Protein AF-A0A177B3C3-F1 (afdb_monomer_lite)

Sequence (162 aa):
MFTNANHLMWYFRFYLYAVNGILLEVIYTSLWELYFHGNVKLIGITSIYAIFIYGLSGMANEKLHTIMKSSNIAIPIRGVVYTVWTIFWEFLCGNILEYFGACPWNYSSYTKYHINGLVALEYAPLWFTVCLLWEQLLLRHMMYVYYYNSNTKSTISTQKVY

InterPro domains:
  IPR010540 Putative ABC-transporter type IV CmpB/TMEM229 [PF06541] (13-147)

Secondary structure (DSSP, 8-state):
------B--HHHHHHHHHHHHHHHHHHHHHHHHHHHH--TT------TTHHHHHHHHHHHHHHHHHHHHHTT--HHHHHHHHHHHHHHHHHHHHHHHHHTT------TTT-SSEETTTEEGGGHHHHHHHHHHHIIIIIHHHTT-B---GGGTTTTSSSS--

Organism: NCBI:txid1819745

Foldseek 3Di:
DDPPFAADDLVVLLQVQLVVQVVVQLQVQLVVCCVPVVDPVSGGDDDPCSSVLRSVLSVVLLVLLVVCVVVVPDLLVNLLVSLVSNQVSQVVVQVVCVVVVRRPFFCPVPEPDDDNRRGHPVCSVVSSVVSSCCCVPPSVVSVVDGDDDPVVVVVVVVPPDD

Structure (mmCIF, N/CA/C/O backbone):
data_AF-A0A177B3C3-F1
#
_entry.id   AF-A0A177B3C3-F1
#
loop_
_atom_site.group_PDB
_atom_site.id
_atom_site.type_symbol
_atom_site.label_atom_id
_atom_site.label_alt_id
_atom_site.label_comp_id
_atom_site.label_asym_id
_atom_site.label_entity_id
_atom_site.label_seq_id
_atom_site.pdbx_PDB_ins_code
_atom_site.Cartn_x
_atom_site.Cartn_y
_atom_site.Cartn_z
_atom_site.occupancy
_atom_site.B_iso_or_equiv
_atom_site.auth_seq_id
_atom_site.auth_comp_id
_atom_site.auth_asym_id
_atom_site.auth_atom_id
_atom_site.pdbx_PDB_model_num
ATOM 1 N N . MET A 1 1 ? -19.396 10.404 29.422 1.00 35.75 1 MET A N 1
ATOM 2 C CA . MET A 1 1 ? -18.101 9.700 29.285 1.00 35.75 1 MET A CA 1
ATOM 3 C C . MET A 1 1 ? -17.571 10.042 27.891 1.00 35.75 1 MET A C 1
ATOM 5 O O . MET A 1 1 ? -18.241 9.726 26.925 1.00 35.75 1 MET A O 1
ATOM 9 N N . PHE A 1 2 ? -16.517 10.864 27.831 1.00 40.09 2 PHE A N 1
ATOM 10 C CA . PHE A 1 2 ? -15.852 11.523 26.682 1.00 40.09 2 PHE A CA 1
ATOM 11 C C . PHE A 1 2 ? -16.384 11.281 25.245 1.00 40.09 2 PHE A C 1
ATOM 13 O O . PHE A 1 2 ? -15.955 10.350 24.575 1.00 40.09 2 PHE A O 1
ATOM 20 N N . THR A 1 3 ? -17.226 12.187 24.729 1.00 44.44 3 THR A N 1
ATOM 21 C CA . THR A 1 3 ? -17.712 12.199 23.326 1.00 44.44 3 THR A CA 1
ATOM 22 C C . THR A 1 3 ? -17.106 13.300 22.442 1.00 44.44 3 THR A C 1
ATOM 24 O O . THR A 1 3 ? -17.547 13.472 21.315 1.00 44.44 3 THR A O 1
ATOM 27 N N . ASN A 1 4 ? -16.077 14.025 22.897 1.00 42.84 4 ASN A N 1
ATOM 28 C CA . ASN A 1 4 ? -15.463 15.129 22.134 1.00 42.84 4 ASN A CA 1
ATOM 29 C C . ASN A 1 4 ? -13.971 14.896 21.850 1.00 42.84 4 ASN A C 1
ATOM 31 O O . ASN A 1 4 ? -13.137 15.772 22.077 1.00 42.84 4 ASN A O 1
ATOM 35 N N . ALA A 1 5 ? -13.613 13.702 21.384 1.00 51.59 5 ALA A N 1
ATOM 36 C CA . ALA A 1 5 ? -12.283 13.466 20.841 1.00 51.59 5 ALA A CA 1
ATOM 37 C C . ALA A 1 5 ? -12.336 13.718 19.325 1.00 51.59 5 ALA A C 1
ATOM 39 O O . ALA A 1 5 ? -12.904 12.931 18.571 1.00 51.59 5 ALA A O 1
ATOM 40 N N . ASN A 1 6 ? -11.783 14.848 18.877 1.00 63.88 6 ASN A N 1
ATOM 41 C CA . ASN A 1 6 ? -11.715 15.174 17.454 1.00 63.88 6 ASN A CA 1
ATOM 42 C C . ASN A 1 6 ? -10.686 14.250 16.795 1.00 63.88 6 ASN A C 1
ATOM 44 O O . ASN A 1 6 ? -9.476 14.414 16.980 1.00 63.88 6 ASN A O 1
ATOM 48 N N . HIS A 1 7 ? -11.172 13.241 16.072 1.00 72.44 7 HIS A N 1
ATOM 49 C CA . HIS A 1 7 ? -10.333 12.367 15.258 1.00 72.44 7 HIS A CA 1
ATOM 50 C C . HIS A 1 7 ? -9.403 13.191 14.359 1.00 72.44 7 HIS A C 1
ATOM 52 O O . HIS A 1 7 ? -9.771 14.273 13.900 1.00 72.44 7 HIS A O 1
ATOM 58 N N . LEU A 1 8 ? -8.200 12.663 14.095 1.00 83.06 8 LEU A N 1
ATOM 59 C CA . LEU A 1 8 ? -7.233 13.285 13.183 1.00 83.06 8 LEU A CA 1
ATOM 60 C C . LEU A 1 8 ? -7.907 13.783 11.889 1.00 83.06 8 LEU A C 1
ATOM 62 O O . LEU A 1 8 ? -8.683 13.036 11.286 1.00 83.06 8 LEU A O 1
ATOM 66 N N . MET A 1 9 ? -7.599 15.015 11.463 1.00 88.88 9 MET A N 1
ATOM 67 C CA . MET A 1 9 ? -8.163 15.597 10.240 1.00 88.88 9 MET A CA 1
ATOM 68 C C . MET A 1 9 ? -7.935 14.691 9.022 1.00 88.88 9 MET A C 1
ATOM 70 O O . MET A 1 9 ? -6.887 14.061 8.873 1.00 88.88 9 MET A O 1
ATOM 74 N N . TRP A 1 10 ? -8.911 14.680 8.112 1.00 89.81 10 TRP A N 1
ATOM 75 C CA . TRP A 1 10 ? -8.926 13.798 6.942 1.00 89.81 10 TRP A CA 1
ATOM 76 C C . TRP A 1 10 ? -7.682 13.939 6.047 1.00 89.81 10 TRP A C 1
ATOM 78 O O . TRP A 1 10 ? -7.187 12.938 5.541 1.00 89.81 10 TRP A O 1
ATOM 88 N N . TYR A 1 11 ? -7.131 15.146 5.897 1.00 92.12 11 TYR A N 1
ATOM 89 C CA . TYR A 1 11 ? -5.946 15.386 5.066 1.00 92.12 11 TYR A CA 1
ATOM 90 C C . TYR A 1 11 ? -4.656 14.845 5.697 1.00 92.12 11 TYR A C 1
ATOM 92 O O . TYR A 1 11 ? -3.770 14.385 4.981 1.00 92.12 11 TYR A O 1
ATOM 100 N N . PHE A 1 12 ? -4.556 14.818 7.031 1.00 92.69 12 PHE A N 1
ATOM 101 C CA . PHE A 1 12 ? -3.443 14.1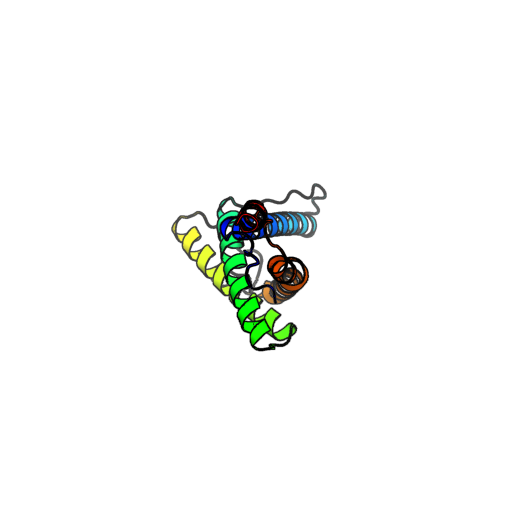51 7.711 1.00 92.69 12 PHE A CA 1
ATOM 102 C C . PHE A 1 12 ? -3.547 12.630 7.583 1.00 92.69 12 PHE A C 1
ATOM 104 O O . PHE A 1 12 ? -2.536 11.972 7.361 1.00 92.69 12 PHE A O 1
ATOM 111 N N . ARG A 1 13 ? -4.760 12.068 7.662 1.00 92.88 13 ARG A N 1
ATOM 112 C CA . ARG A 1 13 ? -4.990 10.636 7.398 1.00 92.88 13 ARG A CA 1
ATOM 113 C C . ARG A 1 13 ? -4.585 10.273 5.971 1.00 92.88 13 ARG A C 1
ATOM 115 O O . ARG A 1 13 ? -3.814 9.340 5.781 1.00 92.88 13 ARG A O 1
ATOM 122 N N . PHE A 1 14 ? -5.034 11.061 4.992 1.00 96.00 14 PHE A N 1
ATOM 123 C CA . PHE A 1 14 ? -4.631 10.920 3.592 1.00 96.00 14 PHE A CA 1
ATOM 124 C C . PHE A 1 14 ? -3.107 10.934 3.437 1.00 96.00 14 PHE A C 1
ATOM 126 O O . PHE A 1 14 ? -2.552 10.024 2.831 1.00 96.00 14 PHE A O 1
ATOM 133 N N . TYR A 1 15 ? -2.430 11.925 4.027 1.00 96.06 15 TYR A N 1
ATOM 134 C CA . TYR A 1 15 ? -0.971 12.033 3.985 1.00 96.06 15 TYR A CA 1
ATOM 135 C C . TYR A 1 15 ? -0.286 10.789 4.563 1.00 96.06 15 TYR A C 1
ATOM 137 O O . TYR A 1 15 ? 0.616 10.237 3.939 1.00 96.06 15 TYR A O 1
ATOM 145 N N . LEU A 1 16 ? -0.744 10.308 5.723 1.00 95.19 16 LEU A N 1
ATOM 146 C CA . LEU A 1 16 ? -0.185 9.115 6.357 1.00 95.19 16 LEU A CA 1
ATOM 147 C C . LEU A 1 16 ? -0.369 7.876 5.476 1.00 95.19 16 LEU A C 1
ATOM 149 O O . LEU A 1 16 ? 0.581 7.116 5.303 1.00 95.19 16 LEU A O 1
ATOM 153 N N . TYR A 1 17 ? -1.544 7.685 4.878 1.00 96.50 17 TYR A N 1
ATOM 154 C CA . TYR A 1 17 ? -1.769 6.572 3.956 1.00 96.50 17 TYR A CA 1
ATOM 155 C C . TYR A 1 17 ? -0.943 6.687 2.675 1.00 96.50 17 TYR A C 1
ATOM 157 O O . TYR A 1 17 ? -0.354 5.696 2.253 1.00 96.50 17 TYR A O 1
ATOM 165 N N . ALA A 1 18 ? -0.836 7.884 2.097 1.00 97.31 18 ALA A N 1
ATOM 166 C CA . ALA A 1 18 ? -0.029 8.125 0.907 1.00 97.31 18 ALA A CA 1
ATOM 167 C C . ALA A 1 18 ? 1.453 7.808 1.158 1.00 97.31 18 ALA A C 1
ATOM 169 O O . ALA A 1 18 ? 2.049 7.038 0.411 1.00 97.31 18 ALA A O 1
ATOM 170 N N . VAL A 1 19 ? 2.036 8.334 2.242 1.00 97.12 19 VAL A N 1
ATOM 171 C CA . VAL A 1 19 ? 3.451 8.105 2.583 1.00 97.12 19 VAL A CA 1
ATOM 172 C C . VAL A 1 19 ? 3.729 6.632 2.872 1.00 97.12 19 VAL A C 1
ATOM 174 O O . VAL A 1 19 ? 4.719 6.097 2.379 1.00 97.12 19 VAL A O 1
ATOM 177 N N . ASN A 1 20 ? 2.860 5.958 3.633 1.00 96.25 20 ASN A N 1
ATOM 178 C CA . ASN A 1 20 ? 3.043 4.534 3.923 1.00 96.25 20 ASN A CA 1
ATOM 179 C C . ASN A 1 20 ? 2.901 3.668 2.664 1.00 96.25 20 ASN A C 1
ATOM 181 O O . ASN A 1 20 ? 3.655 2.713 2.502 1.00 96.25 20 ASN A O 1
ATOM 185 N N . GLY A 1 21 ? 1.970 4.003 1.766 1.00 96.44 21 GLY A N 1
ATOM 186 C CA . GLY A 1 21 ? 1.819 3.297 0.496 1.00 96.44 21 GLY A CA 1
ATOM 187 C C . GLY A 1 21 ? 3.034 3.468 -0.414 1.00 96.44 21 GLY A C 1
ATOM 188 O O . GLY A 1 21 ? 3.568 2.481 -0.904 1.00 96.44 21 GLY A O 1
ATOM 189 N N . ILE A 1 22 ? 3.534 4.698 -0.553 1.00 97.19 22 ILE A N 1
ATOM 190 C CA . ILE A 1 22 ? 4.747 4.996 -1.331 1.00 97.19 22 ILE A CA 1
ATOM 191 C C . ILE A 1 22 ? 5.962 4.268 -0.761 1.00 97.19 22 ILE A C 1
ATOM 193 O O . ILE A 1 22 ? 6.729 3.672 -1.510 1.00 97.19 22 ILE A O 1
ATOM 197 N N . LEU A 1 23 ? 6.134 4.289 0.564 1.00 96.75 23 LEU A N 1
ATOM 198 C CA . LEU A 1 23 ? 7.216 3.559 1.218 1.00 96.75 23 LEU A CA 1
ATOM 199 C C . LEU A 1 23 ? 7.137 2.064 0.892 1.00 96.75 23 LEU A C 1
ATOM 201 O O . LEU A 1 23 ? 8.151 1.456 0.554 1.00 96.75 23 LEU A O 1
ATOM 205 N N . LEU A 1 24 ? 5.938 1.484 0.965 1.00 96.19 24 LEU A N 1
ATOM 206 C CA . LEU A 1 24 ? 5.729 0.080 0.643 1.00 96.19 24 LEU A CA 1
ATOM 207 C C . LEU A 1 24 ? 6.026 -0.224 -0.833 1.00 96.19 24 LEU A C 1
ATOM 209 O O . LEU A 1 24 ? 6.651 -1.241 -1.112 1.00 96.19 24 LEU A O 1
ATOM 213 N N . GLU A 1 25 ? 5.639 0.650 -1.763 1.00 96.00 25 GLU A N 1
ATOM 214 C CA . GLU A 1 25 ? 5.930 0.490 -3.194 1.00 96.00 25 GLU A CA 1
ATOM 215 C C . GLU A 1 25 ? 7.433 0.575 -3.490 1.00 96.00 25 GLU A C 1
ATOM 217 O O . GLU A 1 25 ? 7.968 -0.239 -4.239 1.00 96.00 25 GLU A O 1
ATOM 222 N N . VAL A 1 26 ? 8.146 1.513 -2.862 1.00 97.06 26 VAL A N 1
ATOM 223 C CA . VAL A 1 26 ? 9.607 1.643 -2.993 1.00 97.06 26 VAL A CA 1
ATOM 224 C C . VAL A 1 26 ? 10.314 0.402 -2.434 1.00 97.06 26 VAL A C 1
ATOM 226 O O . VAL A 1 26 ? 11.234 -0.128 -3.058 1.00 97.06 26 VAL A O 1
ATOM 229 N N . ILE A 1 27 ? 9.865 -0.121 -1.288 1.00 96.44 27 ILE A N 1
ATOM 230 C CA . ILE A 1 27 ? 10.376 -1.392 -0.751 1.00 96.44 27 ILE A CA 1
ATOM 231 C C . ILE A 1 27 ? 10.065 -2.538 -1.720 1.00 96.44 27 ILE A C 1
ATOM 233 O O . ILE A 1 27 ? 10.944 -3.333 -2.032 1.00 96.44 27 ILE A O 1
ATOM 237 N N . TYR A 1 28 ? 8.841 -2.617 -2.235 1.00 94.00 28 TYR A N 1
ATOM 238 C CA . TYR A 1 28 ? 8.442 -3.676 -3.154 1.00 94.00 28 TYR A CA 1
ATOM 239 C C . TYR A 1 28 ? 9.280 -3.668 -4.439 1.00 94.00 28 TYR A C 1
ATOM 241 O O . TYR A 1 28 ? 9.846 -4.693 -4.809 1.00 94.00 28 TYR A O 1
ATOM 249 N N . THR A 1 29 ? 9.416 -2.513 -5.088 1.00 94.50 29 THR A N 1
ATOM 250 C CA . THR A 1 29 ? 10.166 -2.378 -6.345 1.00 94.50 29 THR A CA 1
ATOM 251 C C . THR A 1 29 ? 11.663 -2.605 -6.153 1.00 94.50 29 THR A C 1
ATOM 253 O O . THR A 1 29 ? 12.281 -3.258 -6.990 1.00 94.50 29 THR A O 1
ATOM 256 N N . SER A 1 30 ? 12.241 -2.177 -5.024 1.00 96.12 30 SER A N 1
ATOM 257 C CA . SER A 1 30 ? 13.641 -2.491 -4.697 1.00 96.12 30 SER A CA 1
ATOM 258 C C . SER A 1 30 ? 13.879 -3.986 -4.452 1.00 96.12 30 SER A C 1
ATOM 260 O O . SER A 1 30 ? 14.885 -4.527 -4.911 1.00 96.12 30 SER A O 1
ATOM 262 N N . LEU A 1 31 ? 12.959 -4.676 -3.768 1.00 95.19 31 LEU A N 1
ATOM 263 C CA . LEU A 1 31 ? 13.039 -6.125 -3.551 1.00 95.19 31 LEU A CA 1
ATOM 264 C C . LEU A 1 31 ? 12.824 -6.911 -4.844 1.00 95.19 31 LEU A C 1
ATOM 266 O O . LEU A 1 31 ? 13.496 -7.915 -5.070 1.00 95.19 31 LEU A O 1
ATOM 270 N N . TRP A 1 32 ? 11.909 -6.451 -5.693 1.00 91.94 32 TRP A N 1
ATOM 271 C CA . TRP A 1 32 ? 11.674 -7.030 -7.009 1.00 91.94 32 TRP A CA 1
ATOM 272 C C . TRP A 1 32 ? 12.942 -6.936 -7.873 1.00 91.94 32 TRP A C 1
ATOM 274 O O . TRP A 1 32 ? 13.395 -7.940 -8.420 1.00 91.94 32 TRP A O 1
ATOM 284 N N . GLU A 1 33 ? 13.578 -5.764 -7.904 1.00 93.50 33 GLU A N 1
ATOM 285 C CA . GLU A 1 33 ? 14.830 -5.514 -8.626 1.00 93.50 33 GLU A CA 1
ATOM 286 C C . GLU A 1 33 ? 16.002 -6.348 -8.075 1.00 93.50 33 GLU A C 1
ATOM 288 O O . GLU A 1 33 ? 16.793 -6.91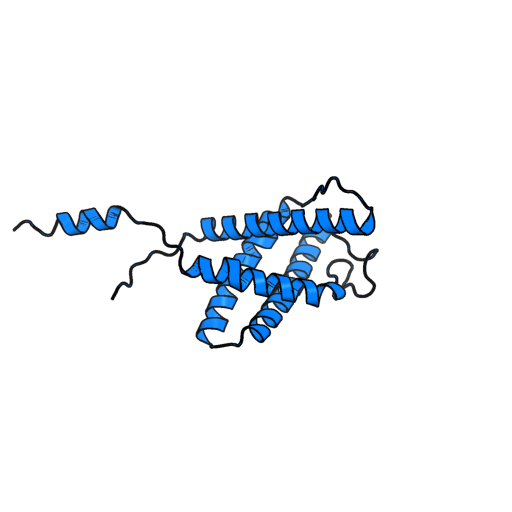3 -8.835 1.00 93.50 33 GLU A O 1
ATOM 293 N N . LEU A 1 34 ? 16.082 -6.512 -6.750 1.00 94.62 34 LEU A N 1
ATOM 294 C CA . LEU A 1 34 ? 17.031 -7.431 -6.124 1.00 94.62 34 LEU A CA 1
ATOM 295 C C . LEU A 1 34 ? 16.788 -8.882 -6.562 1.00 94.62 34 LEU A C 1
ATOM 297 O O . LEU A 1 34 ? 17.742 -9.586 -6.886 1.00 94.62 34 LEU A O 1
ATOM 301 N N . TYR A 1 35 ? 15.536 -9.341 -6.548 1.00 92.56 35 TYR A N 1
ATOM 302 C CA . TYR A 1 35 ? 15.194 -10.739 -6.810 1.00 92.56 35 TYR A CA 1
ATOM 303 C C . TYR A 1 35 ? 15.419 -11.131 -8.274 1.00 92.56 35 TYR A C 1
ATOM 305 O O . TYR A 1 35 ? 16.006 -12.179 -8.540 1.00 92.56 35 TYR A O 1
ATOM 313 N N . PHE A 1 36 ? 14.981 -10.296 -9.220 1.00 90.12 36 PHE A N 1
ATOM 314 C CA . PHE A 1 36 ? 15.049 -10.620 -10.648 1.00 90.12 36 PHE A CA 1
ATOM 315 C C . PHE A 1 36 ? 16.382 -10.244 -11.303 1.00 90.12 36 PHE A C 1
ATOM 317 O O . PHE A 1 36 ? 16.817 -10.945 -12.215 1.00 90.12 36 PHE A O 1
ATOM 324 N N . HIS A 1 37 ? 17.052 -9.185 -10.837 1.00 92.19 37 HIS A N 1
ATOM 325 C CA . HIS A 1 37 ? 18.286 -8.684 -11.457 1.00 92.19 37 HIS A CA 1
ATOM 326 C C . HIS A 1 37 ? 19.520 -8.773 -10.545 1.00 92.19 37 HIS A C 1
ATOM 328 O O . HIS A 1 37 ? 20.623 -8.431 -10.972 1.00 92.19 37 HIS A O 1
ATOM 334 N N . GLY A 1 38 ? 19.377 -9.238 -9.297 1.00 92.06 38 GLY A N 1
ATOM 335 C CA . GLY A 1 38 ? 20.496 -9.388 -8.356 1.00 92.06 38 GLY A CA 1
ATOM 336 C C . GLY A 1 38 ? 21.085 -8.058 -7.875 1.00 92.06 38 GLY A C 1
ATOM 337 O O . GLY A 1 38 ? 22.202 -8.014 -7.356 1.00 92.06 38 GLY A O 1
ATOM 338 N N . ASN A 1 39 ? 20.370 -6.951 -8.069 1.00 92.56 39 ASN A N 1
ATOM 339 C CA . ASN A 1 39 ? 20.886 -5.615 -7.815 1.00 92.56 39 ASN A CA 1
ATOM 340 C C . ASN A 1 39 ? 20.779 -5.241 -6.326 1.00 92.56 39 ASN A C 1
ATOM 342 O O . ASN A 1 39 ? 19.750 -4.786 -5.831 1.00 92.56 39 ASN A O 1
ATOM 346 N N . VAL A 1 40 ? 21.896 -5.379 -5.610 1.00 93.56 40 VAL A N 1
ATOM 347 C CA . VAL A 1 40 ? 21.998 -5.103 -4.164 1.00 93.56 40 VAL A CA 1
ATOM 348 C C . VAL A 1 40 ? 21.953 -3.619 -3.788 1.00 93.56 40 VAL A C 1
ATOM 350 O O . VAL A 1 40 ? 22.001 -3.291 -2.606 1.00 93.56 40 VAL A O 1
ATOM 353 N N . LYS A 1 41 ? 21.852 -2.701 -4.761 1.00 93.62 41 LYS A N 1
ATOM 354 C CA . LYS A 1 41 ? 21.711 -1.263 -4.476 1.00 93.62 41 LYS A CA 1
ATOM 355 C C . LYS A 1 41 ? 20.346 -0.910 -3.882 1.00 93.62 41 LYS A C 1
ATOM 357 O O . LYS A 1 41 ? 20.219 0.180 -3.336 1.00 93.62 41 LYS A O 1
ATOM 362 N N . LEU A 1 42 ? 19.355 -1.806 -3.996 1.00 92.25 42 LEU A N 1
ATOM 363 C CA . LEU A 1 42 ? 18.012 -1.649 -3.422 1.00 92.25 42 LEU A CA 1
ATOM 364 C C . LEU A 1 42 ? 17.340 -0.322 -3.813 1.00 92.25 42 LEU A C 1
ATOM 366 O O . LEU A 1 42 ? 16.719 0.352 -2.993 1.00 92.25 42 LEU A O 1
ATOM 370 N N . ILE A 1 43 ? 17.467 0.060 -5.084 1.00 94.75 43 ILE A N 1
ATOM 371 C CA . ILE A 1 43 ? 16.805 1.254 -5.612 1.00 94.75 43 ILE A CA 1
ATOM 372 C C . ILE A 1 43 ? 15.349 0.898 -5.907 1.00 94.75 43 ILE A C 1
ATOM 374 O O . ILE A 1 43 ? 15.079 0.069 -6.771 1.00 94.75 43 ILE A O 1
ATOM 378 N N . GLY A 1 44 ? 14.423 1.526 -5.185 1.00 93.81 44 GLY A N 1
ATOM 379 C CA . GLY A 1 44 ? 12.993 1.454 -5.468 1.00 93.81 44 GLY A CA 1
ATOM 380 C C . GLY A 1 44 ? 12.535 2.656 -6.285 1.00 93.81 44 GLY A C 1
ATOM 381 O O . GLY A 1 44 ? 13.030 3.770 -6.098 1.00 93.81 44 GLY A O 1
ATOM 382 N N . ILE A 1 45 ? 11.593 2.431 -7.195 1.00 93.94 45 ILE A N 1
ATOM 383 C CA . ILE A 1 45 ? 11.056 3.446 -8.105 1.00 93.94 45 ILE A CA 1
ATOM 384 C C . ILE A 1 45 ? 9.537 3.459 -7.941 1.00 93.94 45 ILE A C 1
ATOM 386 O O . ILE A 1 45 ? 8.913 2.419 -7.779 1.00 93.94 45 ILE A O 1
ATOM 390 N N . THR A 1 46 ? 8.945 4.647 -7.961 1.00 95.12 46 THR A N 1
ATOM 391 C CA . THR A 1 46 ? 7.497 4.859 -7.854 1.00 95.12 46 THR A CA 1
ATOM 392 C C . THR A 1 46 ? 7.108 6.078 -8.689 1.00 95.12 46 THR A C 1
ATOM 394 O O . THR A 1 46 ? 7.958 6.887 -9.077 1.00 95.12 46 THR A O 1
ATOM 397 N N . SER A 1 47 ? 5.816 6.216 -8.970 1.00 94.94 47 SER A N 1
ATOM 398 C CA . SER A 1 47 ? 5.236 7.361 -9.664 1.00 94.94 47 SER A CA 1
ATOM 399 C C . SER A 1 47 ? 4.645 8.375 -8.686 1.00 94.94 47 SER A C 1
ATOM 401 O O . SER A 1 47 ? 4.114 8.014 -7.642 1.00 94.94 47 SER A O 1
ATOM 403 N N . ILE A 1 48 ? 4.615 9.659 -9.055 1.00 95.56 48 ILE A N 1
ATOM 404 C CA . ILE A 1 48 ? 3.937 10.686 -8.245 1.00 95.56 48 ILE A CA 1
ATOM 405 C C . ILE A 1 48 ? 2.431 10.408 -8.085 1.00 95.56 48 ILE A C 1
ATOM 407 O O . ILE A 1 48 ? 1.832 10.781 -7.074 1.00 95.56 48 ILE A O 1
ATOM 411 N N . TYR A 1 49 ? 1.819 9.694 -9.039 1.00 96.25 49 TYR A N 1
ATOM 412 C CA . TYR A 1 49 ? 0.418 9.275 -8.951 1.00 96.25 49 TYR A CA 1
ATOM 413 C C . TYR A 1 49 ? 0.157 8.328 -7.768 1.00 96.25 49 TYR A C 1
ATOM 415 O O . TYR A 1 49 ? -0.968 8.295 -7.262 1.00 96.25 49 TYR A O 1
ATOM 423 N N . ALA A 1 50 ? 1.185 7.636 -7.261 1.00 96.25 50 ALA A N 1
ATOM 424 C CA . ALA A 1 50 ? 1.095 6.756 -6.097 1.00 96.25 50 ALA A CA 1
ATOM 425 C C . ALA A 1 50 ? 0.585 7.477 -4.839 1.00 96.25 50 ALA A C 1
ATOM 427 O O . ALA A 1 50 ? -0.149 6.884 -4.048 1.00 96.25 50 ALA A O 1
ATOM 428 N N . ILE A 1 51 ? 0.875 8.781 -4.691 1.00 96.94 51 ILE A N 1
ATOM 429 C CA . ILE A 1 51 ? 0.328 9.614 -3.605 1.00 96.94 51 ILE A CA 1
ATOM 430 C C . ILE A 1 51 ? -1.200 9.518 -3.582 1.00 96.94 51 ILE A C 1
ATOM 432 O O . ILE A 1 51 ? -1.803 9.279 -2.534 1.00 96.94 51 ILE A O 1
ATOM 436 N N . PHE A 1 52 ? -1.831 9.688 -4.743 1.00 96.94 52 PHE A N 1
ATOM 437 C CA . PHE A 1 52 ? -3.285 9.687 -4.858 1.00 96.94 52 PHE A CA 1
ATOM 438 C C . PHE A 1 52 ? -3.854 8.275 -4.783 1.00 96.94 52 PHE A C 1
ATOM 440 O O . PHE A 1 52 ? -4.842 8.064 -4.082 1.00 96.94 52 PHE A O 1
ATOM 447 N N . ILE A 1 53 ? -3.213 7.307 -5.443 1.00 97.12 53 ILE A N 1
ATOM 448 C CA . ILE A 1 53 ? -3.661 5.909 -5.450 1.00 97.12 53 ILE A CA 1
ATOM 449 C C . ILE A 1 53 ? -3.704 5.367 -4.018 1.00 97.12 53 ILE A C 1
ATOM 451 O O . ILE A 1 53 ? -4.755 4.901 -3.570 1.00 97.12 53 ILE A O 1
ATOM 455 N N . TYR A 1 54 ? -2.600 5.474 -3.276 1.00 97.31 54 TYR A N 1
ATOM 456 C CA . TYR A 1 54 ? -2.520 4.933 -1.922 1.00 97.31 54 TYR A CA 1
ATOM 457 C C . TYR A 1 54 ? -3.245 5.789 -0.892 1.00 97.31 54 TYR A C 1
ATOM 459 O O . TYR A 1 54 ? -3.910 5.241 -0.013 1.00 97.31 54 TYR A O 1
ATOM 467 N N . GLY A 1 55 ? -3.176 7.118 -1.007 1.00 97.31 55 GLY A N 1
ATOM 468 C CA . GLY A 1 55 ? -3.876 8.018 -0.095 1.00 97.31 55 GLY A CA 1
ATOM 469 C C . GLY A 1 55 ? -5.393 7.809 -0.128 1.00 97.31 55 GLY A C 1
ATOM 470 O O . GLY A 1 55 ? -6.018 7.637 0.922 1.00 97.31 55 GLY A O 1
ATOM 471 N N . LEU A 1 56 ? -5.990 7.748 -1.326 1.00 97.81 56 LEU A N 1
ATOM 472 C CA . LEU A 1 56 ? -7.431 7.520 -1.488 1.00 97.81 56 LEU A CA 1
ATOM 473 C C . LEU A 1 56 ? -7.832 6.088 -1.117 1.00 97.81 56 LEU A C 1
ATOM 475 O O . LEU A 1 56 ? -8.822 5.903 -0.404 1.00 97.81 56 LEU A O 1
ATOM 479 N N . SER A 1 57 ? -7.053 5.083 -1.533 1.00 97.50 57 SER A N 1
ATOM 480 C CA . SER A 1 57 ? -7.322 3.686 -1.169 1.00 97.50 57 SER A CA 1
ATOM 481 C C . SER A 1 57 ? -7.257 3.469 0.343 1.00 97.50 57 SER A C 1
ATOM 483 O O . SER A 1 57 ? -8.130 2.820 0.915 1.00 97.50 57 SER A O 1
ATOM 485 N N . GLY A 1 58 ? -6.283 4.078 1.027 1.00 96.56 58 GLY A N 1
ATOM 486 C CA . GLY A 1 58 ? -6.168 4.026 2.483 1.00 96.56 58 GLY A CA 1
ATOM 487 C C . GLY A 1 58 ? -7.389 4.613 3.194 1.00 96.56 58 GLY A C 1
ATOM 488 O O . GL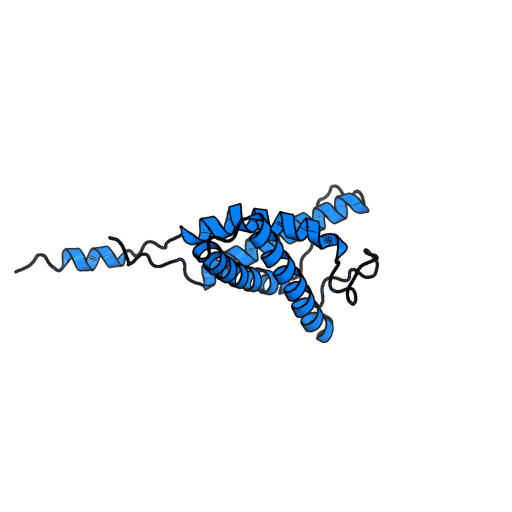Y A 1 58 ? -7.915 3.993 4.117 1.00 96.56 58 GLY A O 1
ATOM 489 N N . MET A 1 59 ? -7.910 5.750 2.718 1.00 96.12 59 MET A N 1
ATOM 490 C CA . MET A 1 59 ? -9.149 6.333 3.251 1.00 96.12 59 MET A CA 1
ATOM 491 C C . MET A 1 59 ? -10.376 5.441 3.011 1.00 96.12 59 MET A C 1
ATOM 493 O O . MET A 1 59 ? -11.250 5.349 3.877 1.00 96.12 59 MET A O 1
ATOM 497 N N . ALA A 1 60 ? -10.463 4.779 1.854 1.00 96.88 60 ALA A N 1
ATOM 498 C CA . ALA A 1 60 ? -11.529 3.818 1.576 1.00 96.88 60 ALA A CA 1
ATOM 499 C C . ALA A 1 60 ? -11.424 2.584 2.489 1.00 96.88 60 ALA A C 1
ATOM 501 O O . ALA A 1 60 ? -12.410 2.195 3.119 1.00 96.88 60 ALA A O 1
ATOM 502 N N . ASN A 1 61 ? -10.218 2.036 2.649 1.00 96.56 61 ASN A N 1
ATOM 503 C CA . ASN A 1 61 ? -9.930 0.926 3.554 1.00 96.56 61 ASN A CA 1
ATOM 504 C C . ASN A 1 61 ? -10.224 1.272 5.019 1.00 96.56 61 ASN A C 1
ATOM 506 O O . ASN A 1 61 ? -10.712 0.417 5.751 1.00 96.56 61 ASN A O 1
ATOM 510 N N . GLU A 1 62 ? -10.011 2.515 5.457 1.00 95.19 62 GLU A N 1
ATOM 511 C CA . GLU A 1 62 ? -10.399 2.972 6.799 1.00 95.19 62 GLU A CA 1
ATOM 512 C C . GLU A 1 62 ? -11.919 2.899 7.023 1.00 95.19 62 GLU A C 1
ATOM 514 O O . GLU A 1 62 ? -12.386 2.440 8.075 1.00 95.19 62 GLU A O 1
ATOM 519 N N . LYS A 1 63 ? -12.710 3.304 6.021 1.00 94.62 63 LYS A N 1
ATOM 520 C CA . LYS A 1 63 ? -14.175 3.182 6.072 1.00 94.62 63 LYS A CA 1
ATOM 521 C C . LYS A 1 63 ? -14.600 1.716 6.096 1.00 94.62 63 LYS A C 1
ATOM 523 O O . LYS A 1 63 ? -15.397 1.337 6.956 1.00 94.62 63 LYS A O 1
ATOM 528 N N . LEU A 1 64 ? -14.033 0.889 5.212 1.00 96.00 64 LEU A N 1
ATOM 529 C CA . LEU A 1 64 ? -14.276 -0.558 5.184 1.00 96.00 64 LEU A CA 1
ATOM 530 C C . LEU A 1 64 ? -13.922 -1.207 6.527 1.00 96.00 64 LEU A C 1
ATOM 532 O O . LEU A 1 64 ? -14.717 -1.975 7.064 1.00 96.00 64 LEU A O 1
ATOM 536 N N . HIS A 1 65 ? -12.782 -0.842 7.117 1.00 95.56 65 HIS A N 1
ATOM 537 C CA . HIS A 1 65 ? -12.353 -1.329 8.424 1.00 95.56 65 HIS A CA 1
ATOM 538 C C . HIS A 1 65 ? -13.371 -1.002 9.510 1.00 95.56 65 HIS A C 1
ATOM 540 O O . HIS A 1 65 ? -13.748 -1.881 10.282 1.00 95.56 65 HIS A O 1
ATOM 546 N N . THR A 1 66 ? -13.858 0.239 9.550 1.00 94.12 66 THR A N 1
ATOM 547 C CA . THR A 1 66 ? -14.839 0.675 10.552 1.00 94.12 66 THR A CA 1
ATOM 548 C C . THR A 1 66 ? -16.153 -0.104 10.427 1.00 94.12 66 THR A C 1
ATOM 550 O O . THR A 1 66 ? -16.659 -0.593 11.436 1.00 94.12 66 THR A O 1
ATOM 553 N N . ILE A 1 67 ? -16.660 -0.290 9.200 1.00 95.44 67 ILE A N 1
ATOM 554 C CA . ILE A 1 67 ? -17.896 -1.046 8.911 1.00 95.44 67 ILE A CA 1
ATOM 555 C C . ILE A 1 67 ? -17.742 -2.532 9.269 1.00 95.44 67 ILE A C 1
ATOM 557 O O . ILE A 1 67 ? -18.605 -3.131 9.912 1.00 95.44 67 ILE A O 1
ATOM 561 N N . MET A 1 68 ? -16.632 -3.151 8.867 1.00 96.44 68 MET A N 1
ATOM 562 C CA . MET A 1 68 ? -16.394 -4.571 9.128 1.00 96.44 68 MET A CA 1
ATOM 563 C C . MET A 1 68 ? -16.125 -4.845 10.609 1.00 96.44 68 MET A C 1
ATOM 565 O O . MET A 1 68 ? -16.529 -5.886 11.128 1.00 96.44 68 MET A O 1
ATOM 569 N N . LYS A 1 69 ? -15.470 -3.910 11.308 1.00 93.69 69 LYS A N 1
ATOM 570 C CA . LYS A 1 69 ? -15.216 -4.005 12.747 1.00 93.69 69 LYS A CA 1
ATOM 571 C C . LYS A 1 69 ? -16.500 -3.849 13.558 1.00 93.69 69 LYS A C 1
ATOM 573 O O . LYS A 1 69 ? -16.694 -4.629 14.484 1.00 93.69 69 LYS A O 1
ATOM 578 N N . SER A 1 70 ? -17.388 -2.913 13.205 1.00 94.12 70 SER A N 1
ATOM 579 C CA . SER A 1 70 ? -18.693 -2.778 13.876 1.00 94.12 70 SER A CA 1
ATOM 580 C C . SER A 1 70 ? -19.602 -3.990 13.647 1.00 94.12 70 SER A C 1
ATOM 582 O O . SER A 1 70 ? -20.400 -4.330 14.515 1.00 94.12 70 SER A O 1
ATOM 584 N N . SER A 1 71 ? -19.425 -4.684 12.520 1.00 95.75 71 SER A N 1
ATOM 585 C CA . SER A 1 71 ? -20.160 -5.906 12.166 1.00 95.75 71 SER A CA 1
ATOM 586 C C . SER A 1 71 ? -19.498 -7.201 12.671 1.00 95.75 71 SER A C 1
ATOM 588 O O . SER A 1 71 ? -19.926 -8.288 12.294 1.00 95.75 71 SER A O 1
ATOM 590 N N . ASN A 1 72 ? -18.447 -7.115 13.501 1.00 95.00 72 ASN A N 1
ATOM 591 C CA . ASN A 1 72 ? -17.696 -8.259 14.047 1.00 95.00 72 ASN A CA 1
ATOM 592 C C . ASN A 1 72 ? -17.176 -9.259 12.991 1.00 95.00 72 ASN A C 1
ATOM 594 O O . ASN A 1 72 ? -17.025 -10.450 13.267 1.00 95.00 72 ASN A O 1
ATOM 598 N N . ILE A 1 73 ? -16.861 -8.787 11.781 1.00 96.56 73 ILE A N 1
ATOM 599 C CA . ILE A 1 73 ? -16.327 -9.636 10.709 1.00 96.56 73 ILE A CA 1
ATOM 600 C C . ILE A 1 73 ? -14.932 -10.143 11.092 1.00 96.56 73 ILE A C 1
ATOM 602 O O . ILE A 1 73 ? -14.073 -9.360 11.506 1.00 96.56 73 ILE A O 1
ATOM 606 N N . ALA A 1 74 ? -14.687 -11.446 10.928 1.00 96.25 74 ALA A N 1
ATOM 607 C CA . ALA A 1 74 ? -13.415 -12.085 11.268 1.00 96.25 74 ALA A CA 1
ATOM 608 C C . ALA A 1 74 ? -12.233 -11.526 10.451 1.00 96.25 74 ALA A C 1
ATOM 610 O O . ALA A 1 74 ? -12.375 -11.243 9.262 1.00 96.25 74 ALA A O 1
ATOM 611 N N . ILE A 1 75 ? -11.046 -11.427 11.070 1.00 94.75 75 ILE A N 1
ATOM 612 C CA . ILE A 1 75 ? -9.823 -10.861 10.455 1.00 94.75 75 ILE A CA 1
ATOM 613 C C . ILE A 1 75 ? -9.525 -11.439 9.057 1.00 94.75 75 ILE A C 1
ATOM 615 O O . ILE A 1 75 ? -9.302 -10.640 8.147 1.00 94.75 75 ILE A O 1
ATOM 619 N N . PRO A 1 76 ? -9.558 -12.771 8.826 1.00 95.94 76 PRO A N 1
ATOM 620 C CA . PRO A 1 76 ? -9.247 -13.316 7.503 1.00 95.94 76 PRO A CA 1
ATOM 621 C C . PRO A 1 76 ? -10.232 -12.856 6.424 1.00 95.94 76 PRO A C 1
ATOM 623 O O . PRO A 1 76 ? -9.823 -12.542 5.312 1.00 95.94 76 PRO A O 1
ATOM 626 N N . ILE A 1 77 ? -11.520 -12.740 6.764 1.00 97.00 77 ILE A N 1
ATOM 627 C CA . ILE A 1 77 ? -12.556 -12.269 5.834 1.00 97.00 77 ILE A CA 1
ATOM 628 C C . ILE A 1 77 ? -12.313 -10.800 5.482 1.00 97.00 77 ILE A C 1
ATOM 630 O O . ILE A 1 77 ? -12.410 -10.427 4.316 1.00 97.00 77 ILE A O 1
ATOM 634 N N . ARG A 1 78 ? -11.924 -9.974 6.463 1.00 97.00 78 ARG A N 1
ATOM 635 C CA . ARG A 1 78 ? -11.535 -8.579 6.206 1.00 97.00 78 ARG A CA 1
ATOM 636 C C . ARG A 1 78 ? -10.359 -8.499 5.237 1.00 97.00 78 ARG A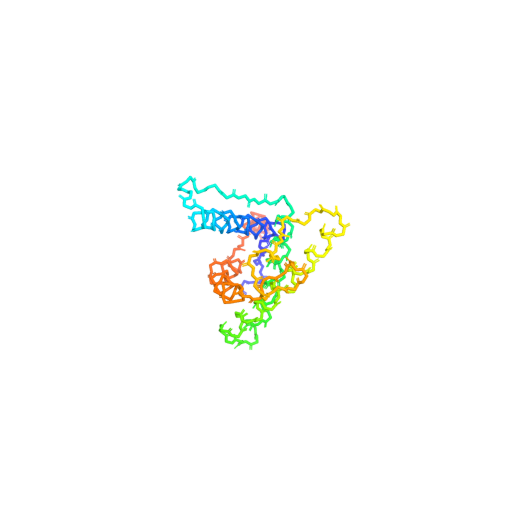 C 1
ATOM 638 O O . ARG A 1 78 ? -10.410 -7.706 4.306 1.00 97.00 78 ARG A O 1
ATOM 645 N N . GLY A 1 79 ? -9.361 -9.371 5.410 1.00 96.94 79 GLY A N 1
ATOM 646 C CA . GLY A 1 79 ? -8.244 -9.529 4.476 1.00 96.94 79 GLY A CA 1
ATOM 647 C C . GLY A 1 79 ? -8.712 -9.750 3.039 1.00 96.94 79 GLY A C 1
ATOM 648 O O . GLY A 1 79 ? -8.297 -9.010 2.156 1.00 96.94 79 GLY A O 1
ATOM 649 N N . VAL A 1 80 ? -9.643 -10.688 2.818 1.00 97.62 80 VAL A N 1
ATOM 650 C CA . VAL A 1 80 ? -10.209 -10.960 1.483 1.00 97.62 80 VAL A CA 1
ATOM 651 C C . VAL A 1 80 ? -10.908 -9.725 0.914 1.00 97.62 80 VAL A C 1
ATOM 653 O O . VAL A 1 80 ? -10.679 -9.372 -0.240 1.00 97.62 80 VAL A O 1
ATOM 656 N N . VAL A 1 81 ? -11.726 -9.037 1.718 1.00 97.88 81 VAL A N 1
ATOM 657 C CA . VAL A 1 81 ? -12.433 -7.820 1.285 1.00 97.88 81 VAL A CA 1
ATOM 658 C C . VAL A 1 81 ? -11.447 -6.730 0.864 1.00 97.88 81 VAL A C 1
ATOM 660 O O . VAL A 1 81 ? -11.621 -6.135 -0.199 1.00 97.88 81 VAL A O 1
ATOM 663 N N . TYR A 1 82 ? -10.390 -6.494 1.646 1.00 97.69 82 TYR A N 1
ATOM 664 C CA . TYR A 1 82 ? -9.358 -5.529 1.268 1.00 97.69 82 TYR A CA 1
ATOM 665 C C . TYR A 1 82 ? -8.602 -5.954 0.010 1.00 97.69 82 TYR A C 1
ATOM 667 O O . TYR A 1 82 ? -8.311 -5.103 -0.819 1.00 97.69 82 TYR A O 1
ATOM 675 N N . THR A 1 83 ? -8.304 -7.243 -0.178 1.00 97.31 83 THR A N 1
ATOM 676 C CA . THR A 1 83 ? -7.649 -7.731 -1.403 1.00 97.31 83 THR A CA 1
ATOM 677 C C . THR A 1 83 ? -8.504 -7.478 -2.636 1.00 97.31 83 THR A C 1
ATOM 679 O O . THR A 1 83 ? -7.996 -6.974 -3.634 1.00 97.31 83 THR A O 1
ATOM 682 N N . VAL A 1 84 ? -9.804 -7.778 -2.562 1.00 97.25 84 VAL A N 1
ATOM 683 C CA . VAL A 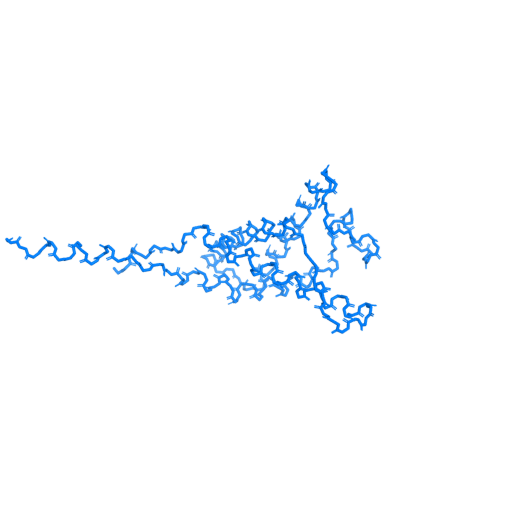1 84 ? -10.747 -7.507 -3.656 1.00 97.25 84 VAL A CA 1
ATOM 684 C C . VAL A 1 84 ? -10.815 -6.009 -3.944 1.00 97.25 84 VAL A C 1
ATOM 686 O O . VAL A 1 84 ? -10.752 -5.611 -5.107 1.00 97.25 84 VAL A O 1
ATOM 689 N N . TRP A 1 85 ? -10.884 -5.177 -2.900 1.00 97.56 85 TRP A N 1
ATOM 690 C CA . TRP A 1 85 ? -10.836 -3.723 -3.047 1.00 97.56 85 TRP A CA 1
ATOM 691 C C . TRP A 1 85 ? -9.543 -3.256 -3.723 1.00 97.56 85 TRP A C 1
ATOM 693 O O . TRP A 1 85 ? -9.606 -2.473 -4.665 1.00 97.56 85 TRP A O 1
ATOM 703 N N . THR A 1 86 ? -8.384 -3.753 -3.289 1.00 96.12 86 THR A N 1
ATOM 704 C CA . THR A 1 86 ? -7.081 -3.384 -3.852 1.00 96.12 86 THR A CA 1
ATOM 705 C C . THR A 1 86 ? -6.979 -3.761 -5.325 1.00 96.12 86 THR A C 1
ATOM 707 O O . THR A 1 86 ? -6.595 -2.915 -6.122 1.00 96.12 86 THR A O 1
ATOM 710 N N . ILE A 1 87 ? -7.399 -4.971 -5.704 1.00 95.31 87 ILE A N 1
ATOM 711 C CA . ILE A 1 87 ? -7.421 -5.419 -7.106 1.00 95.31 87 ILE A CA 1
ATOM 712 C C . ILE A 1 87 ? -8.333 -4.524 -7.956 1.00 95.31 87 ILE A C 1
ATOM 714 O O . ILE A 1 87 ? -7.951 -4.091 -9.043 1.00 95.31 87 ILE A O 1
ATOM 718 N N . PHE A 1 88 ? -9.536 -4.222 -7.462 1.00 96.62 88 PHE A N 1
ATOM 719 C CA . PHE A 1 88 ? -10.464 -3.325 -8.150 1.00 96.62 88 PHE A CA 1
ATOM 720 C C . PHE A 1 88 ? -9.877 -1.917 -8.312 1.00 96.62 88 PHE A C 1
ATOM 722 O O . PHE A 1 88 ? -9.964 -1.326 -9.388 1.00 96.62 88 PHE A O 1
ATOM 729 N N . TRP A 1 89 ? -9.272 -1.384 -7.251 1.00 97.31 89 TRP A N 1
ATOM 730 C CA . TRP A 1 89 ? -8.700 -0.044 -7.235 1.00 97.31 89 TRP A CA 1
ATOM 731 C C . TRP A 1 89 ? -7.473 0.072 -8.143 1.00 97.31 89 TRP A C 1
ATOM 733 O O . TRP A 1 89 ? -7.358 1.038 -8.894 1.00 97.31 89 TRP A O 1
ATOM 743 N N . GLU A 1 90 ? -6.596 -0.932 -8.126 1.00 95.25 90 GLU A N 1
ATOM 744 C CA . GLU A 1 90 ? -5.446 -1.054 -9.023 1.00 95.25 90 GLU A CA 1
ATOM 745 C C . GLU A 1 90 ? -5.900 -1.077 -10.484 1.00 95.25 90 GLU A C 1
ATOM 747 O O . GLU A 1 90 ? -5.420 -0.278 -11.286 1.00 95.25 90 GLU A O 1
ATOM 752 N N . PHE A 1 91 ? -6.904 -1.897 -10.817 1.00 95.56 91 PHE A N 1
ATOM 753 C CA . PHE A 1 91 ? -7.480 -1.915 -12.159 1.00 95.56 91 PHE A CA 1
ATOM 754 C C . PHE A 1 91 ? -8.043 -0.546 -12.554 1.00 95.56 91 PHE A C 1
ATOM 756 O O . PHE A 1 91 ? -7.737 -0.040 -13.632 1.00 95.56 91 PHE A O 1
ATOM 763 N N . LEU A 1 92 ? -8.850 0.075 -11.691 1.00 96.44 92 LEU A N 1
ATOM 764 C CA . LEU A 1 92 ? -9.489 1.359 -11.979 1.00 96.44 92 LEU A CA 1
ATOM 765 C C . LEU A 1 92 ? -8.454 2.467 -12.217 1.00 96.44 92 LEU A C 1
ATOM 767 O O . LEU A 1 92 ? -8.522 3.164 -13.229 1.00 96.44 92 LEU A O 1
ATOM 771 N N . CYS A 1 93 ? -7.484 2.614 -11.313 1.00 96.31 93 CYS A N 1
ATOM 772 C CA . CYS A 1 93 ? -6.409 3.593 -11.459 1.00 96.31 93 CYS A CA 1
ATOM 773 C C . CYS A 1 93 ? -5.530 3.290 -12.674 1.00 96.31 93 CYS A C 1
ATOM 775 O O . CYS A 1 93 ? -5.169 4.217 -13.395 1.00 96.31 93 CYS A O 1
ATOM 777 N N . GLY A 1 94 ? -5.242 2.012 -12.929 1.00 95.25 94 GLY A N 1
ATOM 778 C CA . GLY A 1 94 ? -4.507 1.559 -14.104 1.00 95.25 94 GLY A CA 1
ATOM 779 C C . GLY A 1 94 ? -5.176 2.013 -15.396 1.00 95.25 94 GLY A C 1
ATOM 780 O O . GLY A 1 94 ? -4.536 2.690 -16.189 1.00 95.25 94 GLY A O 1
ATOM 781 N N . ASN A 1 95 ? -6.480 1.757 -15.551 1.00 95.19 95 ASN A N 1
ATOM 782 C CA . ASN A 1 95 ? -7.240 2.159 -16.741 1.00 95.19 95 ASN A CA 1
ATOM 783 C C . ASN A 1 95 ? -7.274 3.683 -16.918 1.00 95.19 95 ASN A C 1
ATOM 785 O O . ASN A 1 95 ? -7.089 4.184 -18.025 1.00 95.19 95 ASN A O 1
ATOM 789 N N . ILE A 1 96 ? -7.508 4.434 -15.832 1.00 96.00 96 ILE A N 1
ATOM 790 C CA . ILE A 1 96 ? -7.529 5.903 -15.886 1.00 96.00 96 ILE A CA 1
ATOM 791 C C . ILE A 1 96 ? -6.164 6.433 -16.329 1.00 96.00 96 ILE A C 1
ATOM 793 O O . ILE A 1 96 ? -6.096 7.304 -17.189 1.00 96.00 96 ILE A O 1
ATOM 797 N N . LEU A 1 97 ? -5.073 5.920 -15.758 1.00 95.38 97 LEU A N 1
ATOM 798 C CA . LEU A 1 97 ? -3.728 6.372 -16.100 1.00 95.38 97 LEU A CA 1
ATOM 799 C C . LEU A 1 97 ? -3.304 5.916 -17.497 1.00 95.38 97 LEU A C 1
ATOM 801 O O . LEU A 1 97 ? -2.659 6.683 -18.206 1.00 95.38 97 LEU A O 1
ATOM 805 N N . GLU A 1 98 ? -3.681 4.709 -17.916 1.00 94.44 98 GLU A N 1
ATOM 806 C CA . GLU A 1 98 ? -3.406 4.184 -19.255 1.00 94.44 98 GLU A CA 1
ATOM 807 C C . GLU A 1 98 ? -4.080 5.036 -20.333 1.00 94.44 98 GLU A C 1
ATOM 809 O O . GLU A 1 98 ? -3.443 5.357 -21.334 1.00 94.44 98 GLU A O 1
ATOM 814 N N . TYR A 1 99 ? -5.305 5.514 -20.086 1.00 93.81 99 TYR A N 1
ATOM 815 C CA . TYR A 1 99 ? -5.991 6.449 -20.982 1.00 93.81 99 TYR A CA 1
ATOM 816 C C . TYR A 1 99 ? -5.183 7.735 -21.246 1.00 93.81 99 TYR A C 1
ATOM 818 O O . TYR A 1 99 ? -5.221 8.277 -22.349 1.00 93.81 99 TYR A O 1
ATOM 826 N N . PHE A 1 100 ? -4.410 8.205 -20.261 1.00 94.69 100 PHE A N 1
ATOM 827 C CA . PHE A 1 100 ? -3.508 9.356 -20.405 1.00 94.69 100 PHE A CA 1
ATOM 828 C C . PHE A 1 100 ? -2.068 8.973 -20.793 1.00 94.69 100 PHE A C 1
ATOM 830 O O . PHE A 1 100 ? -1.199 9.844 -20.823 1.00 94.69 100 PHE A O 1
ATOM 837 N N . GLY A 1 101 ? -1.781 7.693 -21.055 1.00 93.06 101 GLY A N 1
ATOM 838 C CA . GLY A 1 101 ? -0.423 7.198 -21.315 1.00 93.06 101 GLY A CA 1
ATOM 839 C C . GLY A 1 101 ? 0.521 7.308 -20.110 1.00 93.06 101 GLY A C 1
ATOM 840 O O . GLY A 1 101 ? 1.736 7.359 -20.277 1.00 93.06 101 GLY A O 1
ATOM 841 N N . ALA A 1 102 ? -0.030 7.383 -18.899 1.00 92.94 102 ALA A N 1
ATOM 842 C CA . ALA A 1 102 ? 0.685 7.659 -17.655 1.00 92.94 102 ALA A CA 1
ATOM 843 C C . ALA A 1 102 ? 0.725 6.460 -16.690 1.00 92.94 102 ALA A C 1
ATOM 845 O O . ALA A 1 102 ? 1.170 6.617 -15.550 1.00 92.94 102 ALA A O 1
ATOM 846 N N . CYS A 1 103 ? 0.229 5.285 -17.104 1.00 92.44 103 CYS A N 1
ATOM 847 C CA . CYS A 1 103 ? 0.220 4.089 -16.263 1.00 92.44 103 CYS A CA 1
ATOM 848 C C . CYS A 1 103 ? 1.664 3.630 -15.988 1.00 92.44 103 CYS A C 1
ATOM 850 O O . CYS A 1 103 ? 2.384 3.311 -16.935 1.00 92.44 103 CYS A O 1
ATOM 852 N N . PRO A 1 104 ? 2.117 3.618 -14.720 1.00 86.81 104 PRO A N 1
ATOM 853 C CA . PRO A 1 104 ? 3.516 3.356 -14.405 1.00 86.81 104 PRO A CA 1
ATOM 854 C C . PRO A 1 104 ? 3.846 1.862 -14.300 1.00 86.81 104 PRO A C 1
ATOM 856 O O . PRO A 1 104 ? 5.014 1.520 -14.125 1.00 86.81 104 PRO A O 1
ATOM 859 N N . TRP A 1 105 ? 2.852 0.976 -14.410 1.00 89.88 105 TRP A N 1
ATOM 860 C CA . TRP A 1 105 ? 3.043 -0.471 -14.362 1.00 89.88 105 TRP A CA 1
ATOM 861 C C . TRP A 1 105 ? 2.438 -1.164 -15.584 1.00 89.88 105 TRP A C 1
ATOM 863 O O . TRP A 1 105 ? 1.463 -0.706 -16.173 1.00 89.88 105 TRP A O 1
ATOM 873 N N . ASN A 1 106 ? 3.030 -2.300 -15.953 1.00 91.00 106 ASN A N 1
ATOM 874 C CA . ASN A 1 106 ? 2.474 -3.225 -16.932 1.00 91.00 106 ASN A CA 1
ATOM 875 C C . ASN A 1 106 ? 2.972 -4.645 -16.629 1.00 91.00 106 ASN A C 1
ATOM 877 O O . ASN A 1 106 ? 4.162 -4.936 -16.733 1.00 91.00 106 ASN A O 1
ATOM 881 N N . TYR A 1 107 ? 2.051 -5.531 -16.264 1.00 88.00 107 TYR A N 1
ATOM 882 C CA . TYR A 1 107 ? 2.309 -6.905 -15.842 1.00 88.00 107 TYR A CA 1
ATOM 883 C C . TYR A 1 107 ? 2.316 -7.931 -16.983 1.00 88.00 107 TYR A C 1
ATOM 885 O O . TYR A 1 107 ? 2.563 -9.111 -16.722 1.00 88.00 107 TYR A O 1
ATOM 893 N N . SER A 1 108 ? 2.082 -7.507 -18.233 1.00 88.62 108 SER A N 1
ATOM 894 C CA . SER A 1 108 ? 1.934 -8.411 -19.390 1.00 88.62 108 SER A CA 1
ATOM 895 C C . SER A 1 108 ? 3.162 -9.291 -19.628 1.00 88.62 108 SER A C 1
ATOM 897 O O . SER A 1 108 ? 3.041 -10.446 -20.020 1.00 88.62 108 SER A O 1
ATOM 899 N N . SER A 1 109 ? 4.353 -8.758 -19.354 1.00 84.25 109 SER A N 1
ATOM 900 C CA . SER A 1 109 ? 5.620 -9.474 -19.541 1.00 84.25 109 SER A CA 1
ATOM 901 C C . SER A 1 109 ? 6.053 -10.289 -18.318 1.00 84.25 109 SER A C 1
ATOM 903 O O . SER A 1 109 ? 7.027 -11.033 -18.401 1.00 84.25 109 SER A O 1
ATOM 905 N N . TYR A 1 110 ? 5.366 -10.140 -17.180 1.00 80.94 110 TYR A N 1
ATOM 906 C CA . TYR A 1 110 ? 5.830 -10.645 -15.882 1.00 80.94 110 TYR A CA 1
ATOM 907 C C . TYR A 1 110 ? 4.952 -11.745 -15.291 1.00 80.94 110 TYR A C 1
ATOM 909 O O . TYR A 1 110 ? 5.439 -12.546 -14.498 1.00 80.94 110 TYR A O 1
ATOM 917 N N . THR A 1 111 ? 3.670 -11.795 -15.653 1.00 83.69 111 THR A N 1
ATOM 918 C CA . THR A 1 111 ? 2.715 -12.768 -15.102 1.00 83.69 111 THR A CA 1
ATOM 919 C C . THR A 1 111 ? 1.890 -13.392 -16.211 1.00 83.69 111 THR A C 1
ATOM 921 O O . THR A 1 111 ? 1.678 -12.773 -17.250 1.00 83.69 111 THR A O 1
ATOM 924 N N . LYS A 1 112 ? 1.428 -14.631 -16.016 1.00 82.19 112 LYS A N 1
ATOM 925 C CA . LYS A 1 112 ? 0.556 -15.297 -16.996 1.00 82.19 112 LYS A CA 1
ATOM 926 C C . LYS A 1 112 ? -0.905 -14.943 -16.756 1.00 82.19 112 LYS A C 1
ATOM 928 O O . LYS A 1 112 ? -1.678 -14.861 -17.706 1.00 82.19 112 LYS A O 1
ATOM 933 N N . TYR A 1 113 ? -1.278 -14.721 -15.496 1.00 86.94 113 TYR A N 1
ATOM 934 C CA . TYR A 1 113 ? -2.635 -14.341 -15.116 1.00 86.94 113 TYR A CA 1
ATOM 935 C C . TYR A 1 113 ? -2.726 -12.838 -14.843 1.00 86.94 113 TYR A C 1
ATOM 937 O O . TYR A 1 113 ? -2.765 -12.402 -13.690 1.00 86.94 113 TYR A O 1
ATOM 945 N N . HIS A 1 114 ? -2.787 -12.052 -15.919 1.00 91.38 114 HIS A N 1
ATOM 946 C CA . HIS A 1 114 ? -3.025 -10.614 -15.850 1.00 91.38 114 HIS A CA 1
ATOM 947 C C . HIS A 1 114 ? -4.359 -10.207 -16.485 1.00 91.38 114 HIS A C 1
ATOM 949 O O . HIS A 1 114 ? -4.819 -10.814 -17.452 1.00 91.38 114 HIS A O 1
ATOM 955 N N . ILE A 1 115 ? -4.948 -9.113 -16.004 1.00 88.50 115 ILE A N 1
ATOM 956 C CA . ILE A 1 115 ? -6.102 -8.463 -16.643 1.00 88.50 115 ILE A CA 1
ATOM 957 C C . ILE A 1 115 ? -5.591 -7.214 -17.362 1.00 88.50 115 ILE A C 1
ATOM 959 O O . ILE A 1 115 ? -5.157 -6.271 -16.706 1.00 88.50 115 ILE A O 1
ATOM 963 N N . ASN A 1 116 ? -5.596 -7.231 -18.701 1.00 87.19 116 ASN A N 1
ATOM 964 C CA . ASN A 1 116 ? -5.103 -6.149 -19.577 1.00 87.19 116 ASN A CA 1
ATOM 965 C C . ASN A 1 116 ? -3.676 -5.648 -19.262 1.00 87.19 116 ASN A C 1
ATOM 967 O O . ASN A 1 116 ? -3.336 -4.518 -19.573 1.00 87.19 116 ASN A O 1
ATOM 971 N N . GLY A 1 117 ? -2.847 -6.451 -18.590 1.00 86.19 117 GLY A N 1
ATOM 972 C CA . GLY A 1 117 ? -1.540 -6.011 -18.095 1.00 86.19 117 GLY A CA 1
ATOM 973 C C . GLY A 1 117 ? -1.608 -5.060 -16.893 1.00 86.19 117 GLY A C 1
ATOM 974 O O . GLY A 1 117 ? -0.569 -4.715 -16.346 1.00 86.19 117 GLY A O 1
ATOM 975 N N . LEU A 1 118 ? -2.796 -4.668 -16.433 1.00 89.50 118 LEU A N 1
ATOM 976 C CA . LEU A 1 118 ? -2.982 -3.683 -15.363 1.00 89.50 118 LEU A CA 1
ATOM 977 C C . LEU A 1 118 ? -3.082 -4.300 -13.970 1.00 89.50 118 LEU A C 1
ATOM 979 O O . LEU A 1 118 ? -2.774 -3.634 -12.991 1.00 89.50 118 LEU A O 1
ATOM 983 N N . VAL A 1 119 ? -3.520 -5.553 -13.872 1.00 89.12 119 VAL A N 1
ATOM 984 C CA . VAL A 1 119 ? -3.613 -6.283 -12.602 1.00 89.12 119 VAL A CA 1
ATOM 985 C C . VAL A 1 119 ? -2.975 -7.644 -12.767 1.00 89.12 119 VAL A C 1
ATOM 987 O O . VAL A 1 119 ? -3.332 -8.366 -13.698 1.00 89.12 119 VAL A O 1
ATOM 990 N N . ALA A 1 120 ? -2.104 -8.017 -11.833 1.00 90.25 120 ALA A N 1
ATOM 991 C CA . ALA A 1 120 ? -1.538 -9.355 -11.733 1.00 90.25 120 ALA A CA 1
ATOM 992 C C . ALA A 1 120 ? -2.306 -10.180 -10.687 1.00 90.25 120 ALA A C 1
ATOM 994 O O . ALA A 1 120 ? -2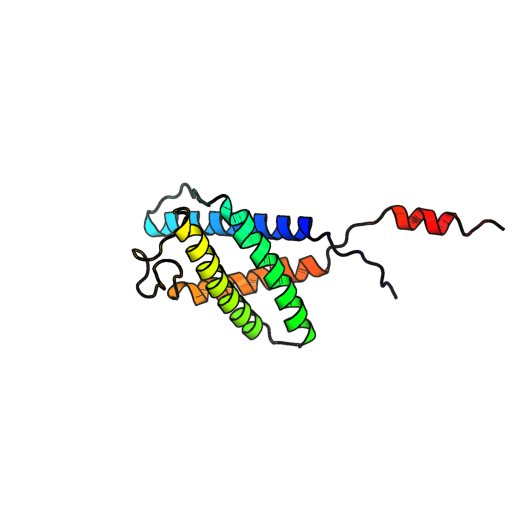.128 -10.007 -9.481 1.00 90.25 120 ALA A O 1
ATOM 995 N N . LEU A 1 121 ? -3.160 -11.109 -11.125 1.00 88.38 121 LEU A N 1
ATOM 996 C CA . LEU A 1 121 ? -3.978 -11.918 -10.208 1.00 88.38 121 LEU A CA 1
ATOM 997 C C . LEU A 1 121 ? -3.131 -12.859 -9.343 1.00 88.38 121 LEU A C 1
ATOM 999 O O . LEU A 1 121 ? -3.512 -13.183 -8.219 1.00 88.38 121 LEU A O 1
ATOM 1003 N N . GLU A 1 122 ? -1.949 -13.241 -9.830 1.00 90.88 122 GLU A N 1
ATOM 1004 C CA . GLU A 1 122 ? -0.957 -14.020 -9.078 1.00 90.88 122 GLU A CA 1
ATOM 1005 C C . GLU A 1 122 ? -0.481 -13.293 -7.810 1.00 90.88 122 GLU A C 1
ATOM 1007 O O . GLU A 1 122 ? -0.026 -13.938 -6.868 1.00 90.88 122 GLU A O 1
ATOM 1012 N N . TYR A 1 123 ? -0.625 -11.963 -7.745 1.00 90.50 123 TYR A N 1
ATOM 1013 C CA . TYR A 1 123 ? -0.258 -11.167 -6.573 1.00 90.50 123 TYR A CA 1
ATOM 1014 C C . TYR A 1 123 ? -1.373 -11.095 -5.527 1.00 90.50 123 TYR A C 1
ATOM 1016 O O . TYR A 1 123 ? -1.161 -10.521 -4.461 1.00 90.50 123 TYR A O 1
ATOM 1024 N N . ALA A 1 124 ? -2.538 -11.714 -5.748 1.00 93.06 124 ALA A N 1
ATOM 1025 C CA . ALA A 1 124 ? -3.614 -11.731 -4.755 1.00 93.06 124 ALA A CA 1
ATOM 1026 C C . ALA A 1 124 ? -3.169 -12.234 -3.357 1.00 93.06 124 ALA A C 1
ATOM 1028 O O . ALA A 1 124 ? -3.532 -11.589 -2.371 1.00 93.06 124 ALA A O 1
ATOM 1029 N N . PRO A 1 125 ? -2.342 -13.295 -3.209 1.00 94.62 125 PRO A N 1
ATOM 1030 C CA . PRO A 1 125 ? -1.828 -13.713 -1.897 1.00 94.62 125 PRO A CA 1
ATOM 1031 C C . PRO A 1 125 ? -0.891 -12.681 -1.249 1.00 94.62 125 PRO A C 1
ATOM 1033 O O . PRO A 1 125 ? -0.912 -12.495 -0.026 1.00 94.62 125 PRO A O 1
ATOM 1036 N N . LEU A 1 126 ? -0.088 -11.986 -2.062 1.00 94.12 126 LEU A N 1
ATOM 1037 C CA . LEU A 1 126 ? 0.770 -10.894 -1.602 1.00 94.12 126 LEU A CA 1
ATOM 1038 C C . LEU A 1 126 ? -0.093 -9.735 -1.091 1.00 94.12 126 LEU A C 1
ATOM 1040 O O . LEU A 1 126 ? 0.084 -9.293 0.044 1.00 94.12 126 LEU A O 1
ATOM 1044 N N . TRP A 1 127 ? -1.082 -9.314 -1.882 1.00 95.19 127 TRP A N 1
ATOM 1045 C CA . TRP A 1 127 ? -2.034 -8.273 -1.508 1.00 95.19 127 TRP A CA 1
ATOM 1046 C C . TRP A 1 127 ? -2.812 -8.626 -0.243 1.00 95.19 127 TRP A C 1
ATOM 1048 O O . TRP A 1 127 ? -2.946 -7.785 0.638 1.00 95.19 127 TRP A O 1
ATOM 1058 N N . PHE A 1 128 ? -3.272 -9.868 -0.096 1.00 96.88 128 PHE A N 1
ATOM 1059 C CA . PHE A 1 128 ? -3.917 -10.344 1.130 1.00 96.88 128 PHE A CA 1
ATOM 1060 C C . PHE A 1 128 ? -3.030 -10.167 2.361 1.00 96.88 128 PHE A C 1
ATOM 1062 O O . PHE A 1 128 ? -3.461 -9.598 3.367 1.00 96.88 128 PHE A O 1
ATOM 1069 N N . THR A 1 129 ? -1.771 -10.591 2.264 1.00 96.38 129 THR A N 1
ATOM 1070 C CA . THR A 1 129 ? -0.807 -10.476 3.364 1.00 96.38 129 THR A CA 1
ATOM 1071 C C . THR A 1 129 ? -0.539 -9.012 3.712 1.00 96.38 129 THR A C 1
ATOM 1073 O O . THR A 1 129 ? -0.625 -8.622 4.878 1.00 96.38 129 THR A O 1
ATOM 1076 N N . VAL A 1 130 ? -0.287 -8.180 2.700 1.00 95.50 130 VAL A N 1
ATOM 1077 C CA . VAL A 1 130 ? -0.068 -6.737 2.855 1.00 95.50 130 VAL A CA 1
ATOM 1078 C C . VAL A 1 130 ? -1.280 -6.056 3.485 1.00 95.50 130 VAL A C 1
ATOM 1080 O O . VAL A 1 130 ? -1.118 -5.289 4.428 1.00 95.50 130 VAL A O 1
ATOM 1083 N N . CYS A 1 131 ? -2.495 -6.352 3.024 1.00 96.25 131 CYS A N 1
ATOM 1084 C CA . CYS A 1 131 ? -3.718 -5.759 3.560 1.00 96.25 131 CYS A CA 1
ATOM 1085 C C . CYS A 1 131 ? -3.957 -6.139 5.029 1.00 96.25 131 CYS A C 1
ATOM 1087 O O . CYS A 1 131 ? -4.395 -5.299 5.817 1.00 96.25 131 CYS A O 1
ATOM 1089 N N . LEU A 1 132 ? -3.646 -7.376 5.429 1.00 96.31 132 LEU A N 1
ATOM 1090 C CA . LEU A 1 132 ? -3.728 -7.778 6.835 1.00 96.31 132 LEU A CA 1
ATOM 1091 C C . LEU A 1 132 ? -2.716 -7.027 7.704 1.00 96.31 132 LEU A C 1
ATOM 1093 O O . LEU A 1 132 ? -3.083 -6.538 8.776 1.00 96.31 132 LEU A O 1
ATOM 1097 N N . LEU A 1 133 ? -1.471 -6.896 7.238 1.00 95.62 133 LEU A N 1
ATOM 1098 C CA . LEU A 1 133 ? -0.449 -6.101 7.922 1.00 95.62 133 LEU A CA 1
ATOM 1099 C C . LEU A 1 133 ? -0.863 -4.629 8.004 1.00 95.62 133 LEU A C 1
ATOM 1101 O O . LEU A 1 133 ? -0.769 -4.028 9.071 1.00 95.62 133 LEU A O 1
ATOM 1105 N N . TRP A 1 134 ? -1.399 -4.073 6.919 1.00 94.94 134 TRP A N 1
ATOM 1106 C CA . TRP A 1 134 ? -1.917 -2.709 6.867 1.00 94.94 134 TRP A CA 1
ATOM 1107 C C . TRP A 1 134 ? -3.030 -2.481 7.893 1.00 94.94 134 TRP A C 1
ATOM 1109 O O . TRP A 1 134 ? -3.027 -1.474 8.603 1.00 94.94 134 TRP A O 1
ATOM 1119 N N . GLU A 1 135 ? -3.960 -3.430 8.039 1.00 94.12 135 GLU A N 1
ATOM 1120 C CA . GLU A 1 135 ? -4.986 -3.342 9.075 1.00 94.12 135 GLU A CA 1
ATOM 1121 C C . GLU A 1 135 ? -4.373 -3.328 10.482 1.00 94.12 135 GLU A C 1
ATOM 1123 O O . GLU A 1 135 ? -4.722 -2.465 11.295 1.00 94.12 135 GLU A O 1
ATOM 1128 N N . GLN A 1 136 ? -3.484 -4.282 10.785 1.00 93.19 136 GLN A N 1
ATOM 1129 C CA . GLN A 1 136 ? -2.936 -4.421 12.137 1.00 93.19 136 GLN A CA 1
ATOM 1130 C C . GLN A 1 136 ? -2.002 -3.267 12.515 1.00 93.19 136 GLN A C 1
ATOM 1132 O O . GLN A 1 136 ? -2.019 -2.833 13.667 1.00 93.19 136 GLN A O 1
ATOM 1137 N N . LEU A 1 137 ? -1.213 -2.764 11.564 1.00 91.81 137 LEU A N 1
ATOM 1138 C CA . LEU A 1 137 ? -0.181 -1.759 11.810 1.00 91.81 137 LEU A CA 1
ATOM 1139 C C . LEU A 1 137 ? -0.689 -0.329 11.631 1.00 91.81 137 LEU A C 1
ATOM 1141 O O . LEU A 1 137 ? -0.317 0.534 12.420 1.00 91.81 137 LEU A O 1
ATOM 1145 N N . LEU A 1 138 ? -1.562 -0.060 10.657 1.00 91.88 138 LEU A N 1
ATOM 1146 C CA . LEU A 1 138 ? -2.002 1.303 10.348 1.00 91.88 138 LEU A CA 1
ATOM 1147 C C . LEU A 1 138 ? -3.458 1.539 10.733 1.00 91.88 138 LEU A C 1
ATOM 1149 O O . LEU A 1 138 ? -3.712 2.354 11.621 1.00 91.88 138 LEU A O 1
ATOM 1153 N N . LEU A 1 139 ? -4.416 0.823 10.135 1.00 91.44 139 LEU A N 1
ATOM 1154 C CA . LEU A 1 139 ? -5.845 1.140 10.314 1.00 91.44 139 LEU A CA 1
ATOM 1155 C C . LEU A 1 139 ? -6.278 1.065 11.780 1.00 91.44 139 LEU A C 1
ATOM 1157 O O . LEU A 1 139 ? -6.955 1.969 12.272 1.00 91.44 139 LEU A O 1
ATOM 1161 N N . ARG A 1 140 ? -5.829 0.034 12.509 1.00 88.94 140 ARG A N 1
ATOM 1162 C CA . ARG A 1 140 ? -6.123 -0.117 13.938 1.00 88.94 140 ARG A CA 1
ATOM 1163 C C . ARG A 1 140 ? -5.617 1.076 14.750 1.00 88.94 140 ARG A C 1
ATOM 1165 O O . ARG A 1 140 ? -6.347 1.552 15.613 1.00 88.94 140 ARG A O 1
ATOM 1172 N N . HIS A 1 141 ? -4.407 1.564 14.479 1.00 88.31 141 HIS A N 1
ATOM 1173 C CA . HIS A 1 141 ? -3.793 2.661 15.231 1.00 88.31 141 HIS A CA 1
ATOM 1174 C C . HIS A 1 141 ? -4.374 4.027 14.853 1.00 88.31 141 HIS A C 1
ATOM 1176 O O . HIS A 1 141 ? -4.580 4.857 15.736 1.00 88.31 141 HIS A O 1
ATOM 1182 N N . MET A 1 142 ? -4.745 4.244 13.585 1.00 86.38 142 MET A N 1
ATOM 1183 C CA . MET A 1 142 ? -5.363 5.498 13.121 1.00 86.38 142 MET A CA 1
ATOM 1184 C C . MET A 1 142 ? -6.695 5.819 13.817 1.00 86.38 142 MET A C 1
ATOM 1186 O O . MET A 1 142 ? -7.090 6.988 13.900 1.00 86.38 142 MET A O 1
ATOM 1190 N N . MET A 1 143 ? -7.389 4.811 14.355 1.00 79.56 143 MET A N 1
ATOM 1191 C CA . MET A 1 143 ? -8.597 5.014 15.166 1.00 79.56 143 MET A CA 1
ATOM 1192 C C . MET A 1 143 ? -8.308 5.637 16.542 1.00 79.56 143 MET A C 1
ATOM 1194 O O . MET A 1 143 ? -9.202 6.243 17.129 1.00 79.56 143 MET A O 1
ATOM 1198 N N . TYR A 1 144 ? -7.080 5.506 17.054 1.00 82.12 144 TYR A N 1
ATOM 1199 C CA . TYR A 1 144 ? -6.679 5.984 18.383 1.00 82.12 144 TYR A CA 1
ATOM 1200 C C . TYR A 1 144 ? -5.889 7.299 18.349 1.00 82.12 144 TYR A C 1
ATOM 1202 O O . TYR A 1 144 ? -5.573 7.846 19.404 1.00 82.12 144 TYR A O 1
ATOM 1210 N N . VAL A 1 145 ? -5.577 7.826 17.161 1.00 82.56 145 VAL A N 1
ATOM 1211 C CA . VAL A 1 145 ? -4.877 9.108 17.016 1.00 82.56 145 VAL A CA 1
ATOM 1212 C C . VAL A 1 145 ? -5.878 10.263 17.057 1.00 82.56 145 VAL A C 1
ATOM 1214 O O . VAL A 1 145 ? -6.730 10.416 16.174 1.00 82.56 145 VAL A O 1
ATOM 1217 N N . TYR A 1 146 ? -5.723 11.110 18.073 1.00 79.31 146 TYR A N 1
ATOM 1218 C CA . TYR A 1 146 ? -6.505 12.326 18.281 1.00 79.31 146 TYR A CA 1
ATOM 1219 C C . TYR A 1 146 ? -5.580 13.536 18.335 1.00 79.31 146 TYR A C 1
ATOM 1221 O O . TYR A 1 146 ? -4.486 13.464 18.896 1.00 79.31 146 TYR A O 1
ATOM 1229 N N . TYR A 1 147 ? -6.023 14.657 17.767 1.00 72.94 147 TYR A N 1
ATOM 1230 C CA . TYR A 1 147 ? -5.300 15.913 17.921 1.00 72.94 147 TYR A CA 1
ATOM 1231 C C . TYR A 1 147 ? -5.696 16.584 19.239 1.00 72.94 147 TYR A C 1
ATOM 1233 O O . TYR A 1 147 ? -6.877 16.667 19.583 1.00 72.94 147 TYR A O 1
ATOM 1241 N N . TYR A 1 148 ? -4.704 17.077 19.978 1.00 74.88 148 TYR A N 1
ATOM 1242 C CA . TYR A 1 148 ? -4.937 17.805 21.219 1.00 74.88 148 TYR A CA 1
ATOM 1243 C C . TYR A 1 148 ? -5.464 19.213 20.918 1.00 74.88 148 TYR A C 1
ATOM 1245 O O . TYR A 1 148 ? -4.736 20.062 20.408 1.00 74.88 148 TYR A O 1
ATOM 1253 N N . ASN A 1 149 ? -6.724 19.482 21.264 1.00 69.88 149 ASN A N 1
ATOM 1254 C CA . ASN A 1 149 ? -7.287 20.824 21.165 1.00 69.88 149 ASN A CA 1
ATOM 1255 C C . ASN A 1 149 ? -6.917 21.643 22.414 1.00 69.88 149 ASN A C 1
ATOM 1257 O O . ASN A 1 149 ? -7.427 21.399 23.505 1.00 69.88 149 ASN A O 1
ATOM 1261 N N . SER A 1 150 ? -6.045 22.640 22.277 1.00 67.19 150 SER A N 1
ATOM 1262 C CA . SER A 1 150 ? -5.686 23.536 23.386 1.00 67.19 150 SER A CA 1
ATOM 1263 C C . SER A 1 150 ? -6.835 24.463 23.814 1.00 67.19 150 SER A C 1
ATOM 1265 O O . SER A 1 150 ? -6.859 24.898 24.967 1.00 67.19 150 SER A O 1
ATOM 1267 N N . ASN A 1 151 ? -7.831 24.699 22.949 1.00 61.06 151 ASN A N 1
ATOM 1268 C CA . ASN A 1 151 ? -8.966 25.584 23.234 1.00 61.06 151 ASN A CA 1
ATOM 1269 C C . ASN A 1 151 ? -9.977 24.997 24.232 1.00 61.06 151 ASN A C 1
ATOM 1271 O O . ASN A 1 151 ? -10.790 25.737 24.772 1.00 61.06 151 ASN A O 1
ATOM 1275 N N . THR A 1 152 ? -9.927 23.699 24.557 1.00 56.75 152 THR A N 1
ATOM 1276 C CA . THR A 1 152 ? -10.807 23.127 25.598 1.00 56.75 152 THR A CA 1
ATOM 1277 C C . THR A 1 152 ? -10.446 23.564 27.022 1.00 56.75 152 THR A C 1
ATOM 1279 O O . THR A 1 152 ? -11.253 23.381 27.930 1.00 56.75 152 THR A O 1
ATOM 1282 N N . LYS A 1 153 ? -9.268 24.169 27.249 1.00 50.75 153 LYS A N 1
ATOM 1283 C CA . LYS A 1 153 ? -8.903 24.709 28.572 1.00 50.75 153 LYS A CA 1
ATOM 1284 C C . LYS A 1 153 ? -9.485 26.101 28.848 1.00 50.75 153 LYS A C 1
ATOM 1286 O O . LYS A 1 153 ? -9.754 26.398 30.008 1.00 50.75 153 LYS A O 1
ATOM 1291 N N . SER A 1 154 ? -9.722 26.933 27.829 1.00 47.94 154 SER A N 1
ATOM 1292 C CA . SER A 1 154 ? -10.181 28.321 28.025 1.00 47.94 154 SER A CA 1
ATOM 1293 C C . SER A 1 154 ? -11.664 28.436 28.398 1.00 47.94 154 SER A C 1
ATOM 1295 O O . SER A 1 154 ? -12.062 29.409 29.042 1.00 47.94 154 SER A O 1
ATOM 1297 N N . THR A 1 155 ? -12.481 27.431 28.067 1.00 46.03 155 THR A N 1
ATOM 1298 C CA . THR A 1 155 ? -13.910 27.391 28.429 1.00 46.03 155 THR A CA 1
ATOM 1299 C C . THR A 1 155 ? -14.136 26.992 29.892 1.00 46.03 155 THR A C 1
ATOM 1301 O O . THR A 1 155 ? -15.104 27.421 30.509 1.00 46.03 155 THR A O 1
ATOM 1304 N N . ILE A 1 156 ? -13.226 26.214 30.490 1.00 51.53 156 ILE A N 1
ATOM 1305 C CA . ILE A 1 156 ? -13.353 25.776 31.893 1.00 51.53 156 ILE A CA 1
ATOM 1306 C C . ILE A 1 156 ? -12.912 26.889 32.860 1.00 51.53 156 ILE A C 1
ATOM 1308 O O . ILE A 1 156 ? -13.447 27.004 33.960 1.00 51.53 156 ILE A O 1
ATOM 1312 N N . SER A 1 157 ? -11.986 27.761 32.447 1.00 45.41 157 SER A N 1
ATOM 1313 C CA . SER A 1 157 ? -11.537 28.904 33.255 1.00 45.41 157 SER A CA 1
ATOM 1314 C C . SER A 1 157 ? -12.487 30.108 33.238 1.00 45.41 157 SER A C 1
ATOM 1316 O O . SER A 1 157 ? -12.307 31.014 34.042 1.00 45.41 157 SER A O 1
ATOM 1318 N N . THR A 1 158 ? -13.494 30.137 32.358 1.00 48.34 158 THR A N 1
ATOM 1319 C CA . THR A 1 158 ? -14.472 31.241 32.258 1.00 48.34 158 THR A CA 1
ATOM 1320 C C . THR A 1 158 ? -15.802 30.970 32.972 1.00 48.34 158 THR A C 1
ATOM 1322 O O . THR A 1 158 ? -16.582 31.897 33.140 1.00 48.34 158 THR A O 1
ATOM 1325 N N . GLN A 1 159 ? -16.046 29.751 33.473 1.00 43.69 159 GLN A N 1
ATOM 1326 C CA . GLN A 1 159 ? -17.252 29.402 34.252 1.00 43.69 159 GLN A CA 1
ATOM 1327 C C . GLN A 1 159 ? -17.055 29.420 35.783 1.00 43.69 159 GLN A C 1
ATOM 1329 O O . GLN A 1 159 ? -17.882 28.898 36.524 1.00 43.69 159 GLN A O 1
ATOM 1334 N N . LYS A 1 160 ? -15.972 30.029 36.282 1.00 45.44 160 LYS A N 1
ATOM 1335 C CA . LYS A 1 160 ? -15.758 30.286 37.718 1.00 45.44 160 LYS A CA 1
ATOM 1336 C C . LYS A 1 160 ? -15.631 31.782 38.015 1.00 45.44 160 LYS A C 1
ATOM 1338 O O . LYS A 1 160 ? -14.648 32.193 38.617 1.00 45.44 160 LYS A O 1
ATOM 1343 N N . VAL A 1 161 ? -16.594 32.597 37.593 1.00 47.94 161 VAL A N 1
ATOM 1344 C CA . VAL A 1 161 ? -16.807 33.926 38.187 1.00 47.94 161 VAL A CA 1
ATOM 1345 C C . VAL A 1 161 ? -18.310 34.227 38.175 1.00 47.94 161 VAL A C 1
ATOM 1347 O O . VAL A 1 161 ? -18.933 34.123 37.120 1.00 47.94 161 VAL A O 1
ATOM 1350 N N . TYR A 1 162 ? -18.800 34.624 39.356 1.00 43.38 162 TYR A N 1
ATOM 1351 C CA . TYR A 1 162 ? -20.171 34.943 39.795 1.00 43.38 162 TYR A CA 1
ATOM 1352 C C . TYR A 1 162 ? -21.035 33.760 40.238 1.00 43.38 162 TYR A C 1
ATOM 1354 O O . TYR A 1 162 ? -21.605 33.049 39.385 1.00 43.38 162 TYR A O 1
#

pLDDT: mean 87.72, std 15.17, range [35.75, 97.88]

Radius of gyration: 20.15 Å; chains: 1; bounding box: 42×50×61 Å